Protein AF-A0A1F8QLN9-F1 (afdb_monomer_lite)

Structure (mmCIF, N/CA/C/O backbone):
data_AF-A0A1F8QLN9-F1
#
_entry.id   AF-A0A1F8QLN9-F1
#
loop_
_atom_site.group_PDB
_atom_site.id
_atom_site.type_symbol
_atom_site.label_atom_id
_atom_site.label_alt_id
_atom_site.label_comp_id
_atom_site.label_asym_id
_atom_site.label_entity_id
_atom_site.label_seq_id
_atom_site.pdbx_PDB_ins_code
_atom_site.Cartn_x
_atom_site.Cartn_y
_atom_site.Cartn_z
_atom_site.occupancy
_atom_site.B_iso_or_equiv
_atom_site.auth_seq_id
_atom_site.auth_comp_id
_atom_site.auth_asym_id
_atom_site.auth_atom_id
_atom_site.pdbx_PDB_model_num
ATOM 1 N N . MET A 1 1 ? 9.911 -18.958 4.312 1.00 48.84 1 MET A N 1
ATOM 2 C CA . MET A 1 1 ? 8.733 -18.296 4.912 1.00 48.84 1 MET A CA 1
ATOM 3 C C . MET A 1 1 ? 8.188 -17.314 3.886 1.00 48.84 1 MET A C 1
ATOM 5 O O . MET A 1 1 ? 8.999 -16.658 3.241 1.00 48.84 1 MET A O 1
ATOM 9 N N . GLY A 1 2 ? 6.878 -17.322 3.631 1.00 62.25 2 GLY A N 1
ATOM 10 C CA . GLY A 1 2 ? 6.217 -16.385 2.709 1.00 62.25 2 GLY A CA 1
ATOM 11 C C . GLY A 1 2 ? 5.575 -15.242 3.494 1.00 62.25 2 GLY A C 1
ATOM 12 O O . GLY A 1 2 ? 5.153 -15.487 4.617 1.00 62.25 2 GLY A O 1
ATOM 13 N N . PHE A 1 3 ? 5.521 -14.042 2.909 1.00 72.25 3 PHE A N 1
ATOM 14 C CA . PHE A 1 3 ? 4.928 -12.848 3.523 1.00 72.25 3 PHE A CA 1
ATOM 15 C C . PHE A 1 3 ? 3.492 -12.657 3.019 1.00 72.25 3 PHE A C 1
ATOM 17 O O . PHE A 1 3 ? 3.276 -12.392 1.842 1.00 72.25 3 PHE A O 1
ATOM 24 N N . PHE A 1 4 ? 2.487 -12.826 3.854 1.00 81.38 4 PHE A N 1
ATOM 25 C CA . PHE A 1 4 ? 1.082 -12.609 3.521 1.00 81.38 4 PHE A CA 1
ATOM 26 C C . PHE A 1 4 ? 0.719 -11.141 3.712 1.00 81.38 4 PHE A C 1
ATOM 28 O O . PHE A 1 4 ? 1.216 -10.504 4.637 1.00 81.38 4 PHE A O 1
ATOM 35 N N . ALA A 1 5 ? -0.144 -10.606 2.849 1.00 87.00 5 ALA A N 1
ATOM 36 C CA . ALA A 1 5 ? -0.600 -9.225 2.950 1.00 87.00 5 ALA A CA 1
ATOM 37 C C . ALA A 1 5 ? -2.114 -9.166 3.148 1.00 87.00 5 ALA A C 1
ATOM 39 O O . ALA A 1 5 ? -2.869 -9.821 2.431 1.00 87.00 5 ALA A O 1
ATOM 40 N N . PHE A 1 6 ? -2.539 -8.344 4.098 1.00 88.62 6 PHE A N 1
ATOM 41 C CA . PHE A 1 6 ? -3.935 -8.104 4.432 1.00 88.62 6 PHE A CA 1
ATOM 42 C C . PHE A 1 6 ? -4.224 -6.609 4.356 1.00 88.62 6 PHE A C 1
ATOM 44 O O . PHE A 1 6 ? -3.389 -5.785 4.728 1.00 88.62 6 PHE A O 1
ATOM 51 N N . LEU A 1 7 ? -5.418 -6.262 3.891 1.00 89.75 7 LEU A N 1
ATOM 52 C CA . LEU A 1 7 ? -5.962 -4.916 3.943 1.00 89.75 7 LEU A CA 1
ATOM 53 C C . LEU A 1 7 ? -6.885 -4.826 5.157 1.00 89.75 7 LEU A C 1
ATOM 55 O O . LEU A 1 7 ? -7.961 -5.425 5.168 1.00 89.75 7 LEU A O 1
ATOM 59 N N . GLU A 1 8 ? -6.460 -4.096 6.180 1.00 90.56 8 GLU A N 1
ATOM 60 C CA . GLU A 1 8 ? -7.308 -3.773 7.324 1.00 90.56 8 GLU A CA 1
ATOM 61 C C . GLU A 1 8 ? -8.113 -2.514 7.016 1.00 90.56 8 GLU A C 1
ATOM 63 O O . GLU A 1 8 ? -7.584 -1.549 6.461 1.00 90.56 8 GLU A O 1
ATOM 68 N N . VAL A 1 9 ? -9.395 -2.536 7.370 1.00 90.31 9 VAL A N 1
ATOM 69 C CA . VAL A 1 9 ? -10.374 -1.498 7.040 1.00 90.31 9 VAL A CA 1
ATOM 70 C C . VAL A 1 9 ? -10.944 -0.912 8.332 1.00 90.31 9 VAL A C 1
ATOM 72 O O . VAL A 1 9 ? -11.124 -1.618 9.324 1.00 90.31 9 VAL A O 1
ATOM 75 N N . ASP A 1 10 ? -11.245 0.385 8.340 1.00 88.94 10 ASP A N 1
ATOM 76 C CA . ASP A 1 10 ? -11.741 1.108 9.522 1.00 88.94 10 ASP A CA 1
ATOM 77 C C . ASP A 1 10 ? -13.110 0.633 10.036 1.00 88.94 10 ASP A C 1
ATOM 79 O O . ASP A 1 10 ? -13.503 0.953 11.156 1.00 88.94 10 ASP A O 1
ATOM 83 N N . ASN A 1 11 ? -13.825 -0.165 9.244 1.00 85.31 11 ASN A N 1
ATOM 84 C CA . ASN A 1 11 ? -15.054 -0.846 9.645 1.00 85.31 11 ASN A CA 1
ATOM 85 C C . ASN A 1 11 ? -14.806 -2.165 10.418 1.00 85.31 11 ASN A C 1
ATOM 87 O O . ASN A 1 11 ? -15.770 -2.839 10.781 1.00 85.31 11 ASN A O 1
ATOM 91 N N . GLY A 1 12 ? -13.545 -2.536 10.666 1.00 83.00 12 GLY A N 1
ATOM 92 C CA . GLY A 1 12 ? -13.145 -3.752 11.381 1.00 83.00 12 GLY A CA 1
ATOM 93 C C . GLY A 1 12 ? -12.917 -4.980 10.492 1.00 83.00 12 GLY A C 1
ATOM 94 O O . GLY A 1 12 ? -12.573 -6.041 11.012 1.00 83.00 12 GLY A O 1
ATOM 95 N N . GLU A 1 13 ? -13.092 -4.872 9.172 1.00 86.81 13 GLU A N 1
ATOM 96 C CA . GLU A 1 13 ? -12.775 -5.960 8.244 1.00 86.81 13 GLU A CA 1
ATOM 97 C C . GLU A 1 13 ? -11.261 -6.107 8.020 1.00 86.81 13 GLU A C 1
ATOM 99 O O . GLU A 1 13 ? -10.502 -5.137 8.014 1.00 86.81 13 GLU A O 1
ATOM 104 N N . SER A 1 14 ? -10.832 -7.345 7.768 1.00 88.50 14 SER A N 1
ATOM 105 C CA . SER A 1 14 ? -9.489 -7.671 7.288 1.00 88.50 14 SER A CA 1
ATOM 106 C C . SER A 1 14 ? -9.620 -8.546 6.046 1.00 88.50 14 SER A C 1
ATOM 108 O O . SER A 1 14 ? -10.165 -9.652 6.106 1.00 88.50 14 SER A O 1
ATOM 110 N N . LEU A 1 15 ? -9.189 -8.024 4.900 1.00 89.56 15 LEU A N 1
ATOM 111 C CA . LEU A 1 15 ? -9.313 -8.680 3.600 1.00 89.56 15 LEU A CA 1
ATOM 112 C C 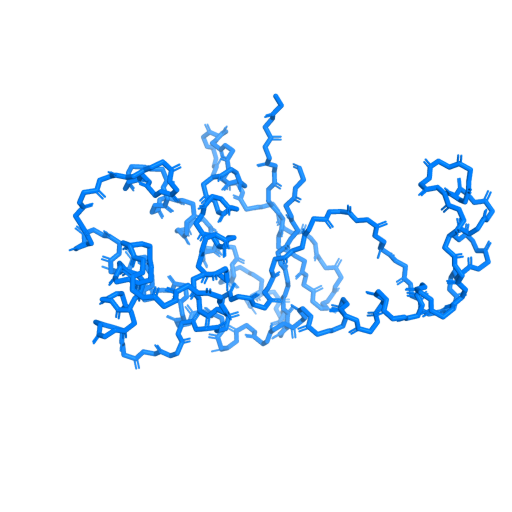. LEU A 1 15 ? -7.944 -9.201 3.165 1.00 89.56 15 LEU A C 1
ATOM 114 O O . LEU A 1 15 ? -6.981 -8.438 3.137 1.00 89.56 15 LEU A O 1
ATOM 118 N N . SER A 1 16 ? -7.841 -10.483 2.808 1.00 89.56 16 SER A N 1
ATOM 119 C CA . SER A 1 16 ? -6.591 -10.992 2.234 1.00 89.56 16 SER A CA 1
ATOM 120 C C . SER A 1 16 ? -6.356 -10.364 0.865 1.00 89.56 16 SER A C 1
ATOM 122 O O . SER A 1 16 ? -7.262 -10.360 0.031 1.00 89.56 16 SER A O 1
ATOM 124 N N . ILE A 1 17 ? -5.140 -9.884 0.614 1.00 87.81 17 ILE A N 1
ATOM 125 C CA . ILE A 1 17 ? -4.729 -9.341 -0.686 1.00 87.81 17 ILE A CA 1
ATOM 126 C C . ILE A 1 17 ? -4.227 -10.505 -1.564 1.00 87.81 17 ILE A C 1
ATOM 128 O O . ILE A 1 17 ? -3.208 -10.422 -2.232 1.00 87.81 17 ILE A O 1
ATOM 132 N N . ASP A 1 18 ? -4.901 -11.652 -1.549 1.00 76.00 18 ASP A N 1
ATOM 133 C CA . ASP A 1 18 ? -4.483 -12.812 -2.340 1.00 76.00 18 ASP A CA 1
ATOM 134 C C . ASP A 1 18 ? -5.184 -12.830 -3.702 1.00 76.00 18 ASP A C 1
ATOM 136 O O . ASP A 1 18 ? -6.351 -12.462 -3.838 1.00 76.00 18 ASP A O 1
ATOM 140 N N . ARG A 1 19 ? -4.490 -13.337 -4.726 1.00 64.94 19 ARG A N 1
ATOM 141 C CA . ARG A 1 19 ? -5.160 -13.831 -5.938 1.00 64.94 19 ARG A CA 1
ATOM 142 C C . ARG A 1 19 ? -5.570 -15.286 -5.741 1.00 64.94 19 ARG A C 1
ATOM 144 O O . ARG A 1 19 ? -4.828 -16.055 -5.134 1.00 64.94 19 ARG A O 1
ATOM 151 N N . GLU A 1 20 ? -6.668 -15.685 -6.386 1.00 54.88 20 GLU A N 1
ATOM 152 C CA . GLU A 1 20 ? -7.221 -17.057 -6.420 1.00 54.88 20 GLU A CA 1
ATOM 153 C C . GLU A 1 20 ? -6.203 -18.158 -6.810 1.00 54.88 20 GLU A C 1
ATOM 155 O O . GLU A 1 20 ? -6.458 -19.342 -6.613 1.00 54.88 20 GLU A O 1
ATOM 160 N N . ASN A 1 21 ? -5.014 -17.782 -7.295 1.00 52.59 21 ASN A N 1
ATOM 161 C CA . ASN A 1 21 ? -3.952 -18.685 -7.738 1.00 52.59 21 ASN A CA 1
ATOM 162 C C . ASN A 1 21 ? -2.881 -18.999 -6.667 1.00 52.59 21 ASN A C 1
ATOM 164 O O . ASN A 1 21 ? -1.856 -19.590 -7.003 1.00 52.59 21 ASN A O 1
ATOM 168 N N . GLY A 1 22 ? -3.053 -18.580 -5.406 1.00 52.91 22 GLY A N 1
ATOM 169 C CA . GLY A 1 22 ? -2.105 -18.886 -4.317 1.00 52.91 22 GLY A CA 1
ATOM 170 C C . GLY A 1 22 ? -0.775 -18.119 -4.381 1.00 52.91 22 GLY A C 1
ATOM 171 O O . GLY A 1 22 ? 0.220 -18.541 -3.790 1.00 52.91 22 GLY A O 1
ATOM 172 N N . ILE A 1 23 ? -0.736 -16.998 -5.110 1.00 60.62 23 ILE A N 1
ATOM 173 C CA . ILE A 1 23 ? 0.444 -16.129 -5.194 1.00 60.62 23 ILE A CA 1
ATOM 174 C C . ILE A 1 23 ? 0.524 -15.287 -3.921 1.00 60.62 23 ILE A C 1
ATOM 176 O O . ILE A 1 23 ? -0.329 -14.442 -3.674 1.00 60.62 23 ILE A O 1
ATOM 180 N N . ASN A 1 24 ? 1.590 -15.491 -3.153 1.00 71.00 24 ASN A N 1
ATOM 181 C CA . ASN A 1 24 ? 1.927 -14.694 -1.981 1.00 71.00 24 ASN A CA 1
ATOM 182 C C . ASN A 1 24 ? 2.344 -13.271 -2.414 1.00 71.00 24 ASN A C 1
ATOM 184 O O . ASN A 1 24 ? 3.454 -13.070 -2.915 1.00 71.00 24 ASN A O 1
ATOM 188 N N . VAL A 1 25 ? 1.447 -12.289 -2.267 1.00 82.81 25 VAL A N 1
ATOM 189 C CA . VAL A 1 25 ? 1.691 -10.909 -2.739 1.00 82.81 25 VAL A CA 1
ATOM 190 C C . VAL A 1 25 ? 2.465 -10.043 -1.747 1.00 82.81 25 VAL A C 1
ATOM 192 O O . VAL A 1 25 ? 2.983 -8.994 -2.132 1.00 82.81 25 VAL A O 1
ATOM 195 N N . GLY A 1 26 ? 2.564 -10.451 -0.478 1.00 82.81 26 GLY A N 1
ATOM 196 C CA . GLY A 1 26 ? 3.194 -9.620 0.543 1.00 82.81 26 GLY A CA 1
ATOM 197 C C . GLY A 1 26 ? 4.680 -9.430 0.290 1.00 82.81 26 GLY A C 1
ATOM 198 O O . GLY A 1 26 ? 5.174 -8.318 0.451 1.00 82.81 26 GLY A O 1
ATOM 199 N N . LYS A 1 27 ? 5.381 -10.450 -0.228 1.00 84.75 27 LYS A N 1
ATOM 200 C CA . LYS A 1 27 ? 6.797 -10.310 -0.595 1.00 84.75 27 LYS A CA 1
ATOM 201 C C . LYS A 1 27 ? 7.009 -9.269 -1.712 1.00 84.75 27 LYS A C 1
ATOM 203 O O . LYS A 1 27 ? 7.842 -8.385 -1.515 1.00 84.75 27 LYS A O 1
ATOM 208 N N . PRO A 1 28 ? 6.303 -9.317 -2.859 1.00 87.50 28 PRO A N 1
ATOM 209 C CA . PRO A 1 28 ? 6.394 -8.256 -3.863 1.00 87.50 28 PRO A CA 1
ATOM 210 C C . PRO A 1 28 ? 6.009 -6.860 -3.353 1.00 87.50 28 PRO A C 1
ATOM 212 O O . PRO A 1 28 ? 6.663 -5.894 -3.740 1.00 87.50 28 PRO A O 1
ATOM 215 N N . LEU A 1 29 ? 4.989 -6.745 -2.490 1.00 88.38 29 LEU A N 1
ATOM 216 C CA . LEU A 1 29 ? 4.567 -5.456 -1.927 1.00 88.38 29 LEU A CA 1
ATOM 217 C C . LEU A 1 29 ? 5.636 -4.870 -1.003 1.00 88.38 29 LEU A C 1
ATOM 219 O O . LEU A 1 29 ? 6.070 -3.744 -1.229 1.00 88.38 29 LEU A O 1
ATOM 223 N N . ILE A 1 30 ? 6.117 -5.629 -0.012 1.00 85.56 30 ILE A N 1
ATOM 224 C CA . ILE A 1 30 ? 7.132 -5.127 0.927 1.00 85.56 30 ILE A CA 1
ATOM 225 C C . ILE A 1 30 ? 8.453 -4.828 0.215 1.00 85.56 30 ILE A C 1
ATOM 227 O O . ILE A 1 30 ? 9.046 -3.779 0.449 1.00 85.56 30 ILE A O 1
ATOM 231 N N . SER A 1 31 ? 8.850 -5.677 -0.743 1.00 85.88 31 SER A N 1
ATOM 232 C CA . SER A 1 31 ? 10.072 -5.467 -1.531 1.00 85.88 31 SER A CA 1
ATOM 233 C C . SER A 1 31 ? 10.027 -4.173 -2.337 1.00 85.88 31 SER A C 1
ATOM 235 O O . SER A 1 31 ? 11.083 -3.627 -2.618 1.00 85.88 31 SER A O 1
ATOM 237 N N . PHE A 1 32 ? 8.843 -3.667 -2.688 1.00 89.00 32 PHE A N 1
ATOM 238 C CA . PHE A 1 32 ? 8.690 -2.388 -3.374 1.00 89.00 32 PHE A CA 1
ATOM 239 C C . PHE A 1 32 ? 8.547 -1.216 -2.392 1.00 89.00 32 PHE A C 1
ATOM 241 O O . PHE A 1 32 ? 9.260 -0.217 -2.508 1.00 89.00 32 PHE A O 1
ATOM 248 N N . LEU A 1 33 ? 7.626 -1.332 -1.430 1.00 88.38 33 LEU A N 1
ATOM 249 C CA . LEU A 1 33 ? 7.221 -0.236 -0.545 1.00 88.38 33 LEU A CA 1
ATOM 250 C C . LEU A 1 33 ? 8.331 0.173 0.433 1.00 88.38 33 LEU A C 1
ATOM 252 O O . LEU A 1 33 ? 8.522 1.366 0.669 1.00 88.38 33 LEU A O 1
ATOM 256 N N . GLU A 1 34 ? 9.109 -0.781 0.949 1.00 84.69 34 GLU A N 1
ATOM 257 C CA . GLU A 1 34 ? 10.209 -0.488 1.875 1.00 84.69 34 GLU A CA 1
ATOM 258 C C . GLU A 1 34 ? 11.355 0.273 1.192 1.00 84.69 34 GLU A C 1
ATOM 260 O O . GLU A 1 34 ? 11.755 1.340 1.673 1.00 84.69 34 GLU A O 1
ATOM 265 N N . PRO A 1 35 ? 11.840 -0.164 0.019 1.00 85.50 35 PRO A N 1
ATOM 266 C CA . PRO A 1 35 ? 12.737 0.636 -0.800 1.00 85.50 35 PRO A CA 1
ATOM 267 C C . PRO A 1 35 ? 12.167 1.999 -1.192 1.00 85.50 35 PRO A C 1
ATOM 269 O O . PRO A 1 35 ? 12.933 2.961 -1.182 1.00 85.50 35 PRO A O 1
ATOM 272 N N . TYR A 1 36 ? 10.872 2.116 -1.492 1.00 87.81 36 TYR A N 1
ATOM 273 C CA . TYR A 1 36 ? 10.271 3.406 -1.840 1.00 87.81 36 TYR A CA 1
ATOM 274 C C . TYR A 1 36 ? 10.318 4.393 -0.665 1.00 87.81 36 TYR A C 1
ATOM 276 O O . TYR A 1 36 ? 10.850 5.496 -0.801 1.00 87.81 36 TYR A O 1
ATOM 284 N N . SER A 1 37 ? 9.871 3.955 0.515 1.00 85.62 37 SER A N 1
ATOM 285 C CA . SER A 1 37 ? 9.917 4.744 1.752 1.00 85.62 37 SER A CA 1
ATOM 286 C C . SER A 1 37 ? 11.350 5.160 2.115 1.00 85.62 37 SER A C 1
ATOM 288 O O . SER A 1 37 ? 11.633 6.333 2.375 1.00 85.62 37 SER A O 1
ATOM 290 N N . SER A 1 38 ? 12.301 4.223 2.031 1.00 83.44 38 SER A N 1
ATOM 291 C CA . SER A 1 38 ? 13.728 4.478 2.278 1.00 83.44 38 SER A CA 1
ATOM 292 C C . SER A 1 38 ? 14.352 5.455 1.270 1.00 83.44 38 SER A C 1
ATOM 294 O O . SER A 1 38 ? 15.196 6.282 1.634 1.00 83.44 38 SER A O 1
ATOM 296 N N . ALA A 1 39 ? 13.947 5.384 -0.000 1.00 83.81 39 ALA A N 1
ATOM 297 C CA . ALA A 1 39 ? 14.481 6.243 -1.049 1.00 83.81 39 ALA A CA 1
ATOM 298 C C . ALA A 1 39 ? 14.127 7.715 -0.813 1.00 83.81 39 ALA A C 1
ATOM 300 O O . ALA A 1 39 ? 15.016 8.563 -0.877 1.00 83.81 39 ALA A O 1
ATOM 301 N N . ILE A 1 40 ? 12.861 7.996 -0.488 1.00 76.94 40 ILE A N 1
ATOM 302 C CA . ILE A 1 40 ? 12.347 9.360 -0.276 1.00 76.94 40 ILE A CA 1
ATOM 303 C C . ILE A 1 40 ? 12.969 10.022 0.961 1.00 76.94 40 ILE A C 1
ATOM 305 O O . I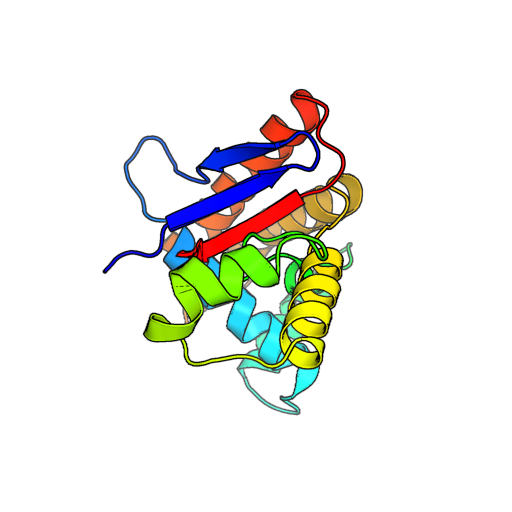LE A 1 40 ? 13.104 11.241 1.011 1.00 76.94 40 ILE A O 1
ATOM 309 N N . THR A 1 41 ? 13.352 9.230 1.961 1.00 73.19 41 THR A N 1
ATOM 310 C CA . THR A 1 41 ? 13.767 9.743 3.272 1.00 73.19 41 THR A CA 1
ATOM 311 C C . THR A 1 41 ? 15.280 9.895 3.440 1.00 73.19 41 THR A C 1
ATOM 313 O O . THR A 1 41 ? 15.707 10.783 4.172 1.00 73.19 41 THR A O 1
ATOM 316 N N . HIS A 1 42 ? 16.103 9.061 2.789 1.00 62.50 42 HIS A N 1
ATOM 317 C CA . HIS A 1 42 ? 17.526 8.945 3.158 1.00 62.50 42 HIS A CA 1
ATOM 318 C C . HIS A 1 42 ? 18.527 8.870 1.992 1.00 62.50 42 HIS A C 1
ATOM 320 O O . HIS A 1 42 ? 19.726 8.764 2.243 1.00 62.50 42 HIS A O 1
ATOM 326 N N . SER A 1 43 ? 18.091 8.870 0.727 1.00 62.75 43 SER A N 1
ATOM 327 C CA . SER A 1 43 ? 18.930 8.317 -0.352 1.00 62.75 43 SER A CA 1
ATOM 328 C C . SER A 1 43 ? 19.298 9.287 -1.481 1.00 62.75 43 SER A C 1
ATOM 330 O O . SER A 1 43 ? 19.057 8.966 -2.648 1.00 62.75 43 SER A O 1
ATOM 332 N N . GLU A 1 44 ? 19.933 10.427 -1.185 1.00 66.69 44 GLU A N 1
ATOM 333 C CA . GLU A 1 44 ? 20.455 11.329 -2.228 1.00 66.69 44 GLU A CA 1
ATOM 334 C C . GLU A 1 44 ? 21.389 10.591 -3.213 1.00 66.69 44 GLU A C 1
ATOM 336 O O . GLU A 1 44 ? 22.286 9.842 -2.829 1.00 66.69 44 GLU A O 1
ATOM 341 N N . GLY A 1 45 ? 21.154 10.761 -4.519 1.00 68.88 45 GLY A N 1
ATOM 342 C CA . GLY A 1 45 ? 22.019 10.235 -5.586 1.00 68.88 45 GLY A CA 1
ATOM 343 C C . GLY A 1 45 ? 21.984 8.716 -5.834 1.00 68.88 45 GLY A C 1
ATOM 344 O O . GLY A 1 45 ? 22.653 8.243 -6.760 1.00 68.88 45 GLY A O 1
ATOM 345 N N . SER A 1 46 ? 21.208 7.938 -5.071 1.00 81.44 46 SER A N 1
ATOM 346 C CA . SER A 1 46 ? 21.150 6.477 -5.237 1.00 81.44 46 SER A CA 1
ATOM 347 C C . SER A 1 46 ? 20.400 6.045 -6.518 1.00 81.44 46 SER A C 1
ATOM 349 O O . SER A 1 46 ? 19.455 6.717 -6.941 1.00 81.44 46 SER A O 1
ATOM 351 N N . PRO A 1 47 ? 20.748 4.894 -7.138 1.00 81.44 47 PRO A N 1
ATOM 352 C CA . PRO A 1 47 ? 19.968 4.323 -8.244 1.00 81.44 47 PRO A CA 1
ATOM 353 C C . PRO A 1 47 ? 18.497 4.087 -7.882 1.00 81.44 47 PRO A C 1
ATOM 355 O O . PRO A 1 47 ? 17.617 4.295 -8.712 1.00 81.44 47 PRO A O 1
ATOM 358 N N . LYS A 1 48 ? 18.243 3.710 -6.623 1.00 84.44 48 LYS A N 1
ATOM 359 C CA . LYS A 1 48 ? 16.908 3.502 -6.060 1.00 84.44 48 LYS A CA 1
ATOM 360 C C . LYS A 1 48 ? 16.095 4.800 -6.056 1.00 84.44 48 LYS A C 1
ATOM 362 O O . LYS A 1 48 ? 14.987 4.813 -6.580 1.00 84.44 48 LYS A O 1
ATOM 367 N N . LEU A 1 49 ? 16.667 5.895 -5.545 1.00 85.25 49 LEU A N 1
ATOM 368 C CA . LEU A 1 49 ? 16.026 7.212 -5.582 1.00 85.25 49 LEU A CA 1
ATOM 369 C C . LEU A 1 49 ? 15.734 7.631 -7.019 1.00 85.25 49 LEU A C 1
ATOM 371 O O . LEU A 1 49 ? 14.599 7.966 -7.313 1.00 85.25 49 LEU A O 1
ATOM 375 N N . ARG A 1 50 ? 16.705 7.528 -7.937 1.00 87.69 50 ARG A N 1
ATOM 376 C CA . ARG A 1 50 ? 16.479 7.884 -9.350 1.00 87.69 50 ARG A CA 1
ATOM 377 C C . ARG A 1 50 ? 15.337 7.094 -9.989 1.00 87.69 50 ARG A C 1
ATOM 379 O O . ARG A 1 50 ? 14.581 7.651 -10.779 1.00 87.69 50 ARG A O 1
ATOM 386 N N . TRP A 1 51 ? 15.214 5.809 -9.664 1.00 89.12 51 TRP A N 1
ATOM 387 C CA . TRP A 1 51 ? 14.132 4.969 -10.170 1.00 89.12 51 TRP A CA 1
ATOM 388 C C . TRP A 1 51 ? 12.767 5.430 -9.640 1.00 89.12 51 TRP A C 1
ATOM 390 O O . TRP A 1 51 ? 11.849 5.633 -10.429 1.00 89.12 51 TRP A O 1
ATOM 400 N N . PHE A 1 52 ? 12.639 5.674 -8.331 1.00 90.00 52 PHE A N 1
ATOM 401 C CA . PHE A 1 52 ? 11.383 6.156 -7.744 1.00 90.00 52 PHE A CA 1
ATOM 402 C C . PHE A 1 52 ? 11.059 7.607 -8.120 1.00 90.00 52 PHE A C 1
ATOM 404 O O . PHE A 1 52 ? 9.895 7.918 -8.337 1.00 90.00 52 PHE A O 1
ATOM 411 N N . SER A 1 53 ? 12.057 8.476 -8.297 1.00 89.50 53 SER A N 1
ATOM 412 C CA . SER A 1 53 ? 11.853 9.828 -8.830 1.00 89.50 53 SER A CA 1
ATOM 413 C C . SER A 1 53 ? 11.292 9.783 -10.247 1.00 89.50 53 SER A C 1
ATOM 415 O O . SER A 1 53 ? 10.327 10.477 -10.530 1.00 89.50 53 SER A O 1
ATOM 417 N N . ARG A 1 54 ? 11.805 8.899 -11.114 1.00 90.62 54 ARG A N 1
ATOM 418 C CA . ARG A 1 54 ? 11.224 8.685 -12.449 1.00 90.62 54 ARG A CA 1
ATOM 419 C C . ARG A 1 54 ? 9.775 8.199 -12.395 1.00 90.62 54 ARG A C 1
ATOM 421 O O . ARG A 1 54 ? 8.987 8.580 -13.255 1.00 90.62 54 ARG A O 1
ATOM 428 N N . LEU A 1 55 ? 9.437 7.338 -11.431 1.00 90.56 55 LEU A N 1
ATOM 429 C CA . LEU A 1 55 ? 8.060 6.885 -11.225 1.00 90.56 55 LEU A CA 1
ATOM 430 C C . LEU A 1 55 ? 7.161 8.063 -10.820 1.00 90.56 55 LEU A C 1
ATOM 432 O O . LEU A 1 55 ? 6.094 8.237 -11.401 1.00 90.56 55 LEU A O 1
ATOM 436 N N . GLU A 1 56 ? 7.606 8.885 -9.862 1.00 90.44 56 GLU A N 1
ATOM 437 C CA . GLU A 1 56 ? 6.883 10.086 -9.420 1.00 90.44 56 GLU A CA 1
ATOM 438 C C . GLU A 1 56 ? 6.733 11.120 -10.548 1.00 90.44 56 GLU A C 1
ATOM 440 O O . GLU A 1 56 ? 5.655 11.676 -10.714 1.00 90.44 56 GLU A O 1
ATOM 445 N N . GLU A 1 57 ? 7.762 11.339 -11.370 1.00 91.38 57 GLU A N 1
ATOM 446 C CA . GLU A 1 57 ? 7.728 12.267 -12.513 1.00 91.38 57 GLU A CA 1
ATOM 447 C C . GLU A 1 57 ? 6.719 11.857 -13.598 1.00 91.38 57 GLU A C 1
ATOM 449 O O . GLU A 1 57 ? 6.173 12.711 -14.295 1.00 91.38 57 GLU A O 1
ATOM 454 N N . GLN A 1 58 ? 6.471 10.554 -13.760 1.00 92.06 58 GLN A N 1
ATOM 455 C CA . GLN A 1 58 ? 5.486 10.021 -14.711 1.00 92.06 58 GLN A CA 1
ATOM 456 C C . GLN A 1 58 ? 4.077 9.900 -14.118 1.00 92.06 58 GLN A C 1
ATOM 458 O O . GLN A 1 58 ? 3.120 9.591 -14.841 1.00 92.06 58 GLN A O 1
ATOM 463 N N . SER A 1 59 ? 3.957 10.108 -12.809 1.00 91.88 59 SER A N 1
ATOM 464 C CA . SER A 1 59 ? 2.708 10.040 -12.072 1.00 91.88 59 SER A CA 1
ATOM 465 C C . SER A 1 59 ? 1.961 11.363 -12.151 1.00 91.88 59 SER A C 1
ATOM 467 O O . SER A 1 59 ? 2.514 12.440 -11.944 1.00 91.88 59 SER A O 1
ATOM 469 N N . SER A 1 60 ? 0.661 11.274 -12.401 1.00 90.69 60 SER A N 1
ATOM 470 C CA . SER A 1 60 ? -0.261 12.408 -12.303 1.00 90.69 60 SER A CA 1
ATOM 471 C C . SER A 1 60 ? -0.781 12.641 -10.879 1.00 90.69 60 SER A C 1
ATOM 473 O O . SER A 1 60 ? -1.430 13.654 -10.618 1.00 90.69 60 SER A O 1
ATOM 475 N N . VAL A 1 61 ? -0.493 11.720 -9.952 1.00 92.00 61 VAL A N 1
ATOM 476 C CA . VAL A 1 61 ? -0.959 11.748 -8.559 1.00 92.00 61 VAL A CA 1
ATOM 477 C C . VAL A 1 61 ? 0.201 11.634 -7.571 1.00 92.00 61 VAL A C 1
ATOM 479 O O . VAL A 1 61 ? 1.304 11.202 -7.907 1.00 92.00 61 VAL A O 1
ATOM 482 N N . ASN A 1 62 ? -0.048 12.006 -6.317 1.00 88.38 62 ASN A N 1
ATOM 483 C CA . ASN A 1 62 ? 0.943 11.856 -5.260 1.00 88.38 62 ASN A CA 1
ATOM 484 C C . ASN A 1 62 ? 1.067 10.382 -4.837 1.00 88.38 62 ASN A C 1
ATOM 486 O O . ASN A 1 62 ? 0.188 9.853 -4.162 1.00 88.38 62 ASN A O 1
ATOM 490 N N . LEU A 1 63 ? 2.177 9.734 -5.197 1.00 90.25 63 LEU A N 1
ATOM 491 C CA . LEU A 1 63 ? 2.449 8.342 -4.827 1.00 90.25 63 LEU A CA 1
ATOM 492 C C . LEU A 1 63 ? 2.957 8.182 -3.390 1.00 90.25 63 LEU A C 1
ATOM 494 O O . LEU A 1 63 ? 2.929 7.072 -2.860 1.00 90.25 63 LEU A O 1
ATOM 498 N N . ARG A 1 64 ? 3.368 9.268 -2.721 1.00 87.75 64 ARG A N 1
ATOM 499 C CA . ARG A 1 64 ? 3.961 9.208 -1.372 1.00 87.75 64 ARG A CA 1
ATOM 500 C C . ARG A 1 64 ? 3.003 8.681 -0.320 1.00 87.75 64 ARG A C 1
ATOM 502 O O . ARG A 1 64 ? 3.457 8.128 0.676 1.00 87.75 64 ARG A O 1
ATOM 509 N N . VAL A 1 65 ? 1.704 8.765 -0.586 1.00 87.44 65 VAL A N 1
ATOM 510 C CA . VAL A 1 65 ? 0.662 8.146 0.234 1.00 87.44 65 VAL A CA 1
ATOM 511 C C . VAL A 1 65 ? 0.908 6.639 0.441 1.00 87.44 65 VAL A C 1
ATOM 513 O O . VAL A 1 65 ? 0.593 6.097 1.491 1.00 87.44 65 VAL A O 1
ATOM 516 N N . LEU A 1 66 ? 1.568 5.956 -0.505 1.00 86.06 66 LEU A N 1
ATOM 517 C CA . LEU A 1 66 ? 1.930 4.536 -0.398 1.00 86.06 66 LEU A CA 1
ATOM 518 C C . LEU A 1 66 ? 2.999 4.250 0.665 1.00 86.06 66 LEU A C 1
ATOM 520 O O . LEU A 1 66 ? 3.176 3.101 1.063 1.00 86.06 66 LEU A O 1
ATOM 524 N N . THR A 1 67 ? 3.733 5.265 1.121 1.00 81.56 67 THR A N 1
ATOM 525 C CA . THR A 1 67 ? 4.760 5.096 2.160 1.00 81.56 67 THR A CA 1
ATOM 526 C C . THR A 1 67 ? 4.179 5.038 3.569 1.00 81.56 67 THR A C 1
ATOM 528 O O . THR A 1 67 ? 4.874 4.628 4.494 1.00 81.56 67 THR A O 1
ATOM 531 N N . GLU A 1 68 ? 2.908 5.403 3.730 1.00 75.69 68 GLU A N 1
ATOM 532 C CA . GLU A 1 68 ? 2.258 5.544 5.035 1.00 75.69 68 GLU A CA 1
ATOM 533 C C . GLU A 1 68 ? 1.507 4.275 5.456 1.00 75.69 68 GLU A C 1
ATOM 535 O O . GLU A 1 68 ? 1.130 4.127 6.612 1.00 75.69 68 GLU A O 1
ATOM 540 N N . ILE A 1 69 ? 1.299 3.336 4.531 1.00 69.19 69 ILE A N 1
ATOM 541 C CA . ILE A 1 69 ? 0.215 2.359 4.683 1.00 69.19 69 ILE A CA 1
ATOM 542 C C . ILE A 1 69 ? 0.625 1.011 5.222 1.00 69.19 69 ILE A C 1
ATOM 544 O O . ILE A 1 69 ? -0.250 0.280 5.669 1.00 69.19 69 ILE A O 1
ATOM 548 N N . TYR A 1 70 ? 1.897 0.632 5.130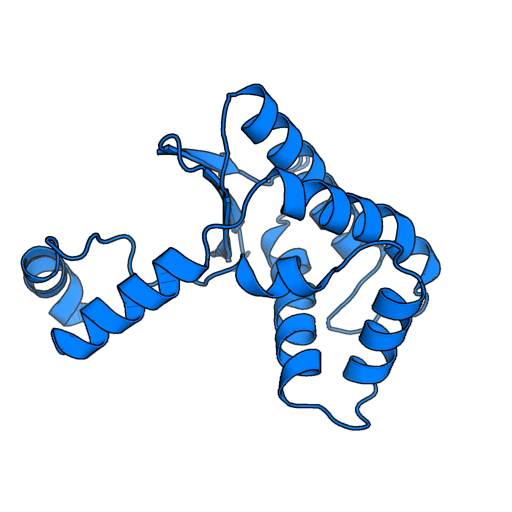 1.00 74.44 70 TYR A N 1
ATOM 549 C CA . TYR A 1 70 ? 2.303 -0.726 5.469 1.00 74.44 70 TYR A CA 1
ATOM 550 C C . TYR A 1 70 ? 3.036 -0.778 6.808 1.00 74.44 70 TYR A C 1
ATOM 552 O O . TYR A 1 70 ? 3.853 0.086 7.125 1.00 74.44 70 TYR A O 1
ATOM 560 N N . TYR A 1 71 ? 2.766 -1.824 7.586 1.00 70.06 71 TYR A N 1
ATOM 561 C CA . TYR A 1 71 ? 3.477 -2.102 8.829 1.00 70.06 71 TYR A CA 1
ATOM 562 C C . TYR A 1 71 ? 3.750 -3.606 8.987 1.00 70.06 71 TYR A C 1
ATOM 564 O O . TYR A 1 71 ? 2.963 -4.447 8.546 1.00 70.06 71 TYR A O 1
ATOM 572 N N . GLY A 1 72 ? 4.883 -3.933 9.616 1.00 58.75 72 GLY A N 1
ATOM 573 C CA . GLY A 1 72 ? 5.194 -5.286 10.087 1.00 58.75 72 GLY A CA 1
ATOM 574 C C . GLY A 1 72 ? 4.551 -5.530 11.452 1.00 58.75 72 GLY A C 1
ATOM 575 O O . GLY A 1 72 ? 4.490 -4.609 12.274 1.00 58.75 72 GLY A O 1
ATOM 576 N N . GLU A 1 73 ? 4.007 -6.732 11.671 1.00 56.97 73 GLU A N 1
ATOM 577 C CA . GLU A 1 73 ? 3.351 -7.117 12.929 1.00 56.97 73 GLU A CA 1
ATOM 578 C C . GLU A 1 73 ? 4.216 -6.742 14.130 1.00 56.97 73 GLU A C 1
ATOM 580 O O . GLU A 1 73 ? 5.370 -7.141 14.201 1.00 56.97 73 GLU A O 1
ATOM 585 N N . ASP A 1 74 ? 3.635 -5.990 15.070 1.00 50.84 74 ASP A N 1
ATOM 586 C CA . ASP A 1 74 ? 4.163 -6.016 16.430 1.00 50.84 74 ASP A CA 1
ATOM 587 C C . ASP A 1 74 ? 3.152 -5.601 17.507 1.00 50.84 74 ASP A C 1
ATOM 589 O O . ASP A 1 74 ? 3.270 -6.111 18.609 1.00 50.84 74 ASP A O 1
ATOM 593 N N . MET A 1 75 ? 2.130 -4.754 17.269 1.00 49.19 75 MET A N 1
ATOM 594 C CA . MET A 1 75 ? 1.172 -4.375 18.339 1.00 49.19 75 MET A CA 1
ATOM 595 C C . MET A 1 75 ? -0.244 -3.989 17.866 1.00 49.19 75 MET A C 1
ATOM 597 O O . MET A 1 75 ? -0.526 -2.821 17.613 1.00 49.19 75 MET A O 1
ATOM 601 N N . LEU A 1 76 ? -1.166 -4.955 17.786 1.00 51.19 76 LEU A N 1
ATOM 602 C CA . LEU A 1 76 ? -2.596 -4.750 17.465 1.00 51.19 76 LEU A CA 1
ATOM 603 C C . LEU A 1 76 ? -3.434 -4.262 18.666 1.00 51.19 76 LEU A C 1
ATOM 605 O O . LEU A 1 76 ? -4.561 -4.707 18.850 1.00 51.19 76 LEU A O 1
ATOM 609 N N . TYR A 1 77 ? -2.897 -3.372 19.496 1.00 52.88 77 TYR A N 1
ATOM 610 C CA . TYR A 1 77 ? -3.556 -2.972 20.741 1.00 52.88 77 TYR A CA 1
ATOM 611 C C . TYR A 1 77 ? -4.039 -1.520 20.692 1.00 52.88 77 TYR A C 1
ATOM 613 O O . TYR A 1 77 ? -3.478 -0.699 19.978 1.00 52.88 77 TYR A O 1
ATOM 621 N N . SER A 1 78 ? -5.089 -1.188 21.436 1.00 53.00 78 SER A N 1
ATOM 622 C CA . SER A 1 78 ? -5.499 0.202 21.691 1.00 53.00 78 SER A CA 1
ATOM 623 C C . SER A 1 78 ? -4.730 0.803 22.888 1.00 53.00 78 SER A C 1
ATOM 625 O O . SER A 1 78 ? -4.136 0.048 23.665 1.00 53.00 78 SER A O 1
ATOM 627 N N . PRO A 1 79 ? -4.712 2.141 23.085 1.00 51.53 79 PRO A N 1
ATOM 628 C CA . PRO A 1 79 ? -3.997 2.783 24.200 1.00 51.53 79 PRO A CA 1
ATOM 629 C C . PRO A 1 79 ? -4.368 2.253 25.589 1.00 51.53 79 PRO A C 1
ATOM 631 O O . PRO A 1 79 ? -3.522 2.241 26.483 1.00 51.53 79 PRO A O 1
ATOM 634 N N . ASP A 1 80 ? -5.591 1.746 25.740 1.00 58.53 80 ASP A N 1
ATOM 635 C CA . ASP A 1 80 ? -6.128 1.214 26.995 1.00 58.53 80 ASP A CA 1
ATOM 636 C C . ASP A 1 80 ? -5.743 -0.261 27.244 1.00 58.53 80 ASP A C 1
ATOM 638 O O . ASP A 1 80 ? -6.113 -0.856 28.255 1.00 58.53 80 ASP A O 1
ATOM 642 N N . GLU A 1 81 ? -5.003 -0.891 26.327 1.00 62.88 81 GLU A N 1
ATOM 643 C CA . GLU A 1 81 ? -4.659 -2.322 26.372 1.00 62.88 81 GLU A CA 1
ATOM 644 C C . GLU A 1 81 ? -3.222 -2.603 26.815 1.00 62.88 81 GLU A C 1
ATOM 646 O O . GLU A 1 81 ? -2.781 -3.754 26.797 1.00 62.88 81 GLU A O 1
ATOM 651 N N . TYR A 1 82 ? -2.501 -1.577 27.270 1.00 63.47 82 TYR A N 1
ATOM 652 C CA . TYR A 1 82 ? -1.116 -1.700 27.723 1.00 63.47 82 TYR A CA 1
ATOM 653 C C . TYR A 1 82 ? -0.930 -2.753 28.830 1.00 63.47 82 TYR A C 1
ATOM 655 O O . TYR A 1 82 ? -0.010 -3.571 28.760 1.00 63.47 82 TYR A O 1
ATOM 663 N N . ASP A 1 83 ? -1.835 -2.809 29.811 1.00 66.75 83 ASP A N 1
ATOM 664 C CA . ASP A 1 83 ? -1.758 -3.792 30.900 1.00 66.75 83 ASP A CA 1
ATOM 665 C C . ASP A 1 83 ? -1.916 -5.234 30.391 1.00 66.75 83 ASP A C 1
ATOM 667 O O . ASP A 1 83 ? -1.242 -6.149 30.874 1.00 66.75 83 ASP A O 1
ATOM 671 N N . ARG A 1 84 ? -2.753 -5.438 29.363 1.00 63.34 84 ARG A N 1
ATOM 672 C CA . ARG A 1 84 ? -2.914 -6.736 28.690 1.00 63.34 84 ARG A CA 1
ATOM 673 C C . ARG A 1 84 ? -1.672 -7.094 27.874 1.00 63.34 84 ARG A C 1
ATOM 675 O O . ARG A 1 84 ? -1.185 -8.218 27.980 1.00 63.34 84 ARG A O 1
ATOM 682 N N . PHE A 1 85 ? -1.096 -6.131 27.153 1.00 63.78 85 PHE A N 1
ATOM 683 C CA . PHE A 1 85 ? 0.170 -6.306 26.435 1.00 63.78 85 PHE A CA 1
ATOM 684 C C . PHE A 1 85 ? 1.313 -6.745 27.369 1.00 63.78 85 PHE A C 1
ATOM 686 O O . PHE A 1 85 ? 2.024 -7.710 27.077 1.00 63.78 85 PHE A O 1
ATOM 693 N N . ILE A 1 86 ? 1.475 -6.097 28.528 1.00 65.25 86 ILE A N 1
ATOM 694 C CA . ILE A 1 86 ? 2.505 -6.468 29.511 1.00 65.25 86 ILE A CA 1
ATOM 695 C C . ILE A 1 86 ? 2.252 -7.863 30.099 1.00 65.25 86 ILE A C 1
ATOM 697 O O . ILE A 1 86 ? 3.211 -8.620 30.290 1.00 65.25 86 ILE A O 1
ATOM 701 N N . ALA A 1 87 ? 0.992 -8.211 30.372 1.00 65.75 87 ALA A N 1
ATOM 702 C CA . ALA A 1 87 ? 0.616 -9.504 30.939 1.00 65.75 87 ALA A CA 1
ATOM 703 C C . ALA A 1 87 ? 0.840 -10.680 29.969 1.00 65.75 87 ALA A C 1
ATOM 705 O O . ALA A 1 87 ? 1.299 -11.740 30.402 1.00 65.75 87 ALA A O 1
ATOM 706 N N . GLU A 1 88 ? 0.555 -10.496 28.677 1.00 60.56 88 GLU A N 1
ATOM 707 C CA . GLU A 1 88 ? 0.588 -11.569 27.672 1.00 60.56 88 GLU A CA 1
ATOM 708 C C . GLU A 1 88 ? 1.908 -11.633 26.887 1.00 60.56 88 GLU A C 1
ATOM 710 O O . GLU A 1 88 ? 2.450 -12.718 26.678 1.00 60.56 88 GLU A O 1
ATOM 715 N N . TRP A 1 89 ? 2.475 -10.486 26.500 1.00 55.19 89 TRP A N 1
ATOM 716 C CA . TRP A 1 89 ? 3.604 -10.402 25.558 1.00 55.19 89 TRP A CA 1
ATOM 717 C C . TRP A 1 89 ? 4.873 -9.771 26.131 1.00 55.19 89 TRP A C 1
ATOM 719 O O . TRP A 1 89 ? 5.954 -9.961 25.568 1.00 55.19 89 TRP A O 1
ATOM 729 N N . GLY A 1 90 ? 4.801 -9.113 27.295 1.00 54.31 90 GLY A N 1
ATOM 730 C CA . GLY A 1 90 ? 5.961 -8.501 27.962 1.00 54.31 90 GLY A CA 1
ATOM 731 C C . GLY A 1 90 ? 7.094 -9.481 28.315 1.00 54.31 90 GLY A C 1
ATOM 732 O O . GLY A 1 90 ? 8.195 -9.054 28.663 1.00 54.31 90 GLY A O 1
ATOM 733 N N . ARG A 1 91 ? 6.848 -10.796 28.220 1.00 54.25 91 ARG A N 1
ATOM 734 C CA . ARG A 1 91 ? 7.859 -11.861 28.350 1.00 54.25 91 ARG A CA 1
ATOM 735 C C . ARG A 1 91 ? 8.505 -12.292 27.025 1.00 54.25 91 ARG A C 1
ATOM 737 O O . ARG A 1 91 ? 9.571 -12.893 27.080 1.00 54.25 91 ARG A O 1
ATOM 744 N N . ILE A 1 92 ? 7.883 -12.011 25.878 1.00 49.53 92 ILE A N 1
ATOM 745 C CA . ILE A 1 92 ? 8.281 -12.520 24.552 1.00 49.53 92 ILE A CA 1
ATOM 746 C C . ILE A 1 92 ? 9.033 -11.453 23.743 1.00 49.53 92 ILE A C 1
ATOM 748 O O . ILE A 1 92 ? 10.072 -11.758 23.169 1.00 49.53 92 ILE A O 1
ATOM 752 N N . ILE A 1 93 ? 8.556 -10.201 23.736 1.00 52.59 93 ILE A N 1
ATOM 753 C CA . ILE A 1 93 ? 9.113 -9.112 22.895 1.00 52.59 93 ILE A CA 1
ATOM 754 C C . ILE A 1 93 ? 10.069 -8.190 23.684 1.00 52.59 93 ILE A C 1
ATOM 756 O O . ILE A 1 93 ? 10.649 -7.248 23.151 1.00 52.59 93 ILE A O 1
ATOM 760 N N . GLY A 1 94 ? 10.260 -8.464 24.978 1.00 56.84 94 GLY A N 1
ATOM 761 C CA . GLY A 1 94 ? 10.867 -7.523 25.917 1.00 56.84 94 GLY A CA 1
ATOM 762 C C . GLY A 1 94 ? 9.841 -6.505 26.425 1.00 56.84 94 GLY A C 1
ATOM 763 O O . GLY A 1 94 ? 8.872 -6.164 25.749 1.00 56.84 94 GLY A O 1
ATOM 764 N N . ARG A 1 95 ? 10.014 -6.046 27.669 1.00 60.28 95 ARG A N 1
ATOM 765 C CA . ARG A 1 95 ? 9.109 -5.061 28.273 1.00 60.28 95 ARG A CA 1
ATOM 766 C C . ARG A 1 95 ? 9.345 -3.696 27.628 1.00 60.28 95 ARG A C 1
ATOM 768 O O . ARG A 1 95 ? 10.342 -3.053 27.938 1.00 60.28 95 ARG A O 1
ATOM 775 N N . LEU A 1 96 ? 8.425 -3.269 26.767 1.00 65.94 96 LEU A N 1
ATOM 776 C CA . LEU A 1 96 ? 8.317 -1.867 26.367 1.00 65.94 96 LEU A CA 1
ATOM 777 C C . LEU A 1 96 ? 7.822 -1.047 27.559 1.00 65.94 96 LEU A C 1
ATOM 779 O O . LEU A 1 96 ? 6.987 -1.516 28.334 1.00 65.94 96 LEU A O 1
ATOM 783 N N . SER A 1 97 ? 8.324 0.173 27.704 1.00 76.06 97 SER A N 1
ATOM 784 C CA . SER A 1 97 ? 7.731 1.150 28.615 1.00 76.06 97 SER A CA 1
ATOM 785 C C . SER A 1 97 ? 6.362 1.614 28.105 1.00 76.06 97 SER A C 1
ATOM 787 O O . SER A 1 97 ? 6.076 1.563 26.909 1.00 76.06 97 SER A O 1
ATOM 789 N N . GLU A 1 98 ? 5.521 2.136 28.999 1.00 75.31 98 GLU A N 1
ATOM 790 C CA . GLU A 1 98 ? 4.197 2.663 28.638 1.00 75.31 98 GLU A CA 1
ATOM 791 C C . GLU A 1 98 ? 4.302 3.795 27.608 1.00 75.31 98 GLU A C 1
ATOM 793 O O . GLU A 1 98 ? 3.493 3.889 26.687 1.00 75.31 98 GLU A O 1
ATOM 798 N N . ALA A 1 99 ? 5.347 4.620 27.720 1.00 77.06 99 ALA A N 1
ATOM 799 C CA . ALA A 1 99 ? 5.637 5.682 26.767 1.00 77.06 99 ALA A CA 1
ATOM 800 C C . ALA A 1 99 ? 5.998 5.132 25.375 1.00 77.06 99 ALA A C 1
ATOM 802 O O . ALA A 1 99 ? 5.506 5.641 24.370 1.00 77.06 99 ALA A O 1
ATOM 803 N N . GLU A 1 100 ? 6.819 4.081 25.296 1.00 72.88 100 GLU A N 1
ATOM 804 C CA . GLU A 1 100 ? 7.149 3.422 24.023 1.00 72.88 100 GLU A CA 1
ATOM 805 C C . GLU A 1 100 ? 5.937 2.717 23.418 1.00 72.88 100 GLU A C 1
ATOM 807 O O . GLU A 1 100 ? 5.752 2.752 22.201 1.00 72.88 100 GLU A O 1
ATOM 812 N N . PHE A 1 101 ? 5.092 2.115 24.256 1.00 71.88 101 PHE A N 1
ATOM 813 C CA . PHE A 1 101 ? 3.851 1.497 23.818 1.00 71.88 101 PHE A CA 1
ATOM 814 C C . PHE A 1 101 ? 2.899 2.531 23.214 1.00 71.88 101 PHE A C 1
ATOM 816 O O . PHE A 1 101 ? 2.508 2.394 22.056 1.00 71.88 101 PHE A O 1
ATOM 823 N N . LYS A 1 102 ? 2.604 3.610 23.950 1.00 72.94 102 LYS A N 1
ATOM 824 C CA . LYS A 1 102 ? 1.764 4.720 23.474 1.00 72.94 102 LYS A CA 1
ATOM 825 C C . LYS A 1 102 ? 2.302 5.323 22.181 1.00 72.94 102 LYS A C 1
ATOM 827 O O . LYS A 1 102 ? 1.542 5.482 21.234 1.00 72.94 102 LYS A O 1
ATOM 832 N N . LYS A 1 103 ? 3.615 5.548 22.089 1.00 74.81 103 LYS A N 1
ATOM 833 C CA . LYS A 1 103 ? 4.253 6.048 20.865 1.00 74.81 103 LYS A CA 1
ATOM 834 C C . LYS A 1 103 ? 4.048 5.110 19.671 1.00 74.81 103 LYS A C 1
ATOM 836 O O . LYS A 1 103 ? 3.671 5.566 18.600 1.00 74.81 103 LYS A O 1
ATOM 841 N N . ARG A 1 104 ? 4.251 3.798 19.843 1.00 70.00 104 ARG A N 1
ATOM 842 C CA . ARG A 1 104 ? 4.007 2.817 18.768 1.00 70.00 104 ARG A CA 1
ATOM 843 C C . ARG A 1 104 ? 2.536 2.779 18.340 1.00 70.00 104 ARG A C 1
ATOM 845 O O . ARG A 1 104 ? 2.259 2.526 17.172 1.00 70.00 104 ARG A O 1
ATOM 852 N N . LEU A 1 105 ? 1.601 3.022 19.258 1.00 70.69 105 LEU A N 1
ATOM 853 C CA . LEU A 1 105 ? 0.179 3.123 18.928 1.00 70.69 105 LEU A CA 1
ATOM 854 C C . LEU A 1 105 ? -0.163 4.402 18.172 1.00 70.69 105 LEU A C 1
ATOM 856 O O . LEU A 1 105 ? -0.864 4.339 17.167 1.00 70.69 105 LEU A O 1
ATOM 860 N N . GLU A 1 106 ? 0.378 5.540 18.597 1.00 72.62 106 GLU A N 1
ATOM 861 C CA . GLU A 1 106 ? 0.257 6.801 17.860 1.00 72.62 106 GLU A CA 1
ATOM 862 C C . GLU A 1 106 ? 0.843 6.681 16.449 1.00 72.62 106 GLU A C 1
ATO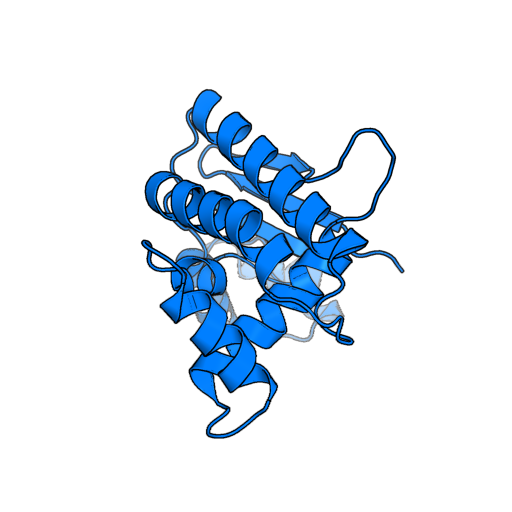M 864 O O . GLU A 1 106 ? 0.255 7.168 15.486 1.00 72.62 106 GLU A O 1
ATOM 869 N N . ASP A 1 107 ? 1.976 5.994 16.303 1.00 71.00 107 ASP A N 1
ATOM 870 C CA . ASP A 1 107 ? 2.577 5.728 14.998 1.00 71.00 107 ASP A CA 1
ATOM 871 C C . ASP A 1 107 ? 1.712 4.777 14.150 1.00 71.00 107 ASP A C 1
ATOM 873 O O . ASP A 1 107 ? 1.631 4.955 12.938 1.00 71.00 107 ASP A O 1
ATOM 877 N N . ARG A 1 108 ? 0.987 3.829 14.764 1.00 70.50 108 ARG A N 1
ATOM 878 C CA . ARG A 1 108 ? -0.002 2.990 14.062 1.00 70.50 108 ARG A CA 1
ATOM 879 C C . ARG A 1 108 ? -1.240 3.759 13.626 1.00 70.50 108 ARG A C 1
ATOM 881 O O . ARG A 1 108 ? -1.745 3.487 12.541 1.00 70.50 108 ARG A O 1
ATOM 888 N N . GLU A 1 109 ? -1.727 4.710 14.413 1.00 72.75 109 GLU A N 1
ATOM 889 C CA . GLU A 1 109 ? -2.852 5.559 13.998 1.00 72.75 109 GLU A CA 1
ATOM 890 C C . GLU A 1 109 ? -2.519 6.368 12.738 1.00 72.75 109 GLU A C 1
ATOM 892 O O . GLU A 1 109 ? -3.375 6.548 11.873 1.00 72.75 109 GLU A O 1
ATOM 897 N N . LYS A 1 110 ? -1.251 6.765 12.564 1.00 73.12 110 LYS A N 1
ATOM 898 C CA . LYS A 1 110 ? -0.777 7.446 11.346 1.00 73.12 110 LYS A CA 1
ATOM 899 C C . LYS A 1 110 ? -0.811 6.565 10.094 1.00 73.12 110 LYS A C 1
ATOM 901 O O . LYS A 1 110 ? -0.763 7.110 9.001 1.00 73.12 110 LYS A O 1
ATOM 906 N N . THR A 1 111 ? -0.908 5.239 10.234 1.00 77.12 111 THR A N 1
ATOM 907 C CA . THR A 1 111 ? -0.965 4.320 9.080 1.00 77.12 111 THR A CA 1
ATOM 908 C C . THR A 1 111 ? -2.350 4.208 8.448 1.00 77.12 111 THR A C 1
ATOM 910 O O . THR A 1 111 ? -2.491 3.635 7.369 1.00 77.12 111 THR A O 1
ATOM 913 N N . TRP A 1 112 ? -3.388 4.741 9.104 1.00 87.12 112 TRP A N 1
ATOM 914 C CA . TRP A 1 112 ? -4.733 4.777 8.543 1.00 87.12 112 TRP A CA 1
ATOM 915 C C . TRP A 1 112 ? -4.843 5.836 7.457 1.00 87.12 112 TRP A C 1
ATOM 917 O O . TRP A 1 112 ? -4.983 7.030 7.731 1.00 87.12 112 TRP A O 1
ATOM 927 N N . THR A 1 113 ? -4.909 5.378 6.218 1.00 90.44 113 THR A N 1
ATOM 928 C CA . THR A 1 113 ? -4.956 6.256 5.055 1.00 90.44 113 THR A CA 1
ATOM 929 C C . THR A 1 113 ? -6.335 6.231 4.402 1.00 90.44 113 THR A C 1
ATOM 931 O O . THR A 1 113 ? -6.919 5.153 4.243 1.00 90.44 113 THR A O 1
ATOM 934 N N . PRO A 1 114 ? -6.895 7.385 3.996 1.00 92.38 114 PRO A N 1
ATOM 935 C CA . PRO A 1 114 ? -8.158 7.425 3.269 1.00 92.38 114 PRO A CA 1
ATOM 936 C C . PRO A 1 114 ? -8.108 6.602 1.975 1.00 92.38 114 PRO A C 1
ATOM 938 O O . PRO A 1 114 ? -7.235 6.794 1.128 1.00 92.38 114 PRO A O 1
ATOM 941 N N . ILE A 1 115 ? -9.099 5.730 1.765 1.00 93.12 115 ILE A N 1
ATOM 942 C CA . ILE A 1 115 ? -9.205 4.911 0.543 1.00 93.12 115 ILE A CA 1
ATOM 943 C C . ILE A 1 115 ? -9.245 5.796 -0.711 1.00 93.12 115 ILE A C 1
ATOM 945 O O . ILE A 1 115 ? -8.685 5.440 -1.744 1.00 93.12 115 ILE A O 1
ATOM 949 N N . VAL A 1 116 ? -9.882 6.966 -0.610 1.00 93.06 116 VAL A N 1
ATOM 950 C CA . VAL A 1 116 ? -10.008 7.939 -1.707 1.00 93.06 116 VAL A CA 1
ATOM 951 C C . VAL A 1 116 ? -8.669 8.523 -2.164 1.00 93.06 116 VAL A C 1
ATOM 953 O O . VAL A 1 116 ? -8.557 8.926 -3.316 1.00 93.06 116 VAL A O 1
ATOM 956 N N . GLU A 1 117 ? -7.659 8.541 -1.294 1.00 92.19 117 GLU A N 1
ATOM 957 C CA . GLU A 1 117 ? -6.291 8.961 -1.627 1.00 92.19 117 GLU A CA 1
ATOM 958 C C . GLU A 1 117 ? -5.451 7.769 -2.101 1.00 92.19 117 GLU A C 1
ATOM 960 O O . GLU A 1 117 ? -4.622 7.895 -3.001 1.00 92.19 117 GLU A O 1
ATOM 965 N N . MET A 1 118 ? -5.717 6.588 -1.537 1.00 91.62 118 MET A N 1
ATOM 966 C CA . MET A 1 118 ? -5.004 5.353 -1.841 1.00 91.62 118 MET A CA 1
ATOM 967 C C . MET A 1 118 ? -5.305 4.794 -3.231 1.00 91.62 118 MET A C 1
ATOM 969 O O . MET A 1 118 ? -4.394 4.390 -3.951 1.00 91.62 118 MET A O 1
ATOM 973 N N . LEU A 1 119 ? -6.583 4.765 -3.614 1.00 94.44 119 LEU A N 1
ATOM 974 C CA . LEU A 1 119 ? -7.024 4.169 -4.874 1.00 94.44 119 LEU A CA 1
ATOM 975 C C . LEU A 1 119 ? -6.314 4.779 -6.092 1.00 94.44 119 LEU A C 1
ATOM 977 O O . LEU A 1 119 ? -5.700 4.008 -6.831 1.00 94.44 119 LEU A O 1
ATOM 981 N N . PRO A 1 120 ? -6.300 6.114 -6.288 1.00 95.31 120 PRO A N 1
ATOM 982 C CA . PRO A 1 120 ? -5.611 6.714 -7.428 1.00 95.31 120 PRO A CA 1
ATOM 983 C C . PRO A 1 120 ? -4.111 6.405 -7.450 1.00 95.31 120 PRO A C 1
ATOM 985 O O . PRO A 1 120 ? -3.558 6.148 -8.514 1.00 95.31 120 PRO A O 1
ATOM 988 N N . ALA A 1 121 ? -3.447 6.389 -6.288 1.00 94.31 121 ALA A N 1
ATOM 989 C CA . ALA A 1 121 ? -2.017 6.098 -6.208 1.00 94.31 121 ALA A CA 1
ATOM 990 C C . ALA A 1 121 ? -1.699 4.651 -6.611 1.00 94.31 121 ALA A C 1
ATOM 992 O O . ALA A 1 121 ? -0.777 4.412 -7.390 1.00 94.31 121 ALA A O 1
ATOM 993 N N . VAL A 1 122 ? -2.482 3.681 -6.131 1.00 94.75 122 VAL A N 1
ATOM 994 C CA . VAL A 1 122 ? -2.317 2.269 -6.507 1.00 94.75 122 VAL A CA 1
ATOM 995 C C . VAL A 1 122 ? -2.658 2.049 -7.985 1.00 94.75 122 VAL A C 1
ATOM 997 O O . VAL A 1 122 ? -1.921 1.339 -8.670 1.00 94.75 122 VAL A O 1
ATOM 1000 N N . GLU A 1 123 ? -3.721 2.674 -8.504 1.00 95.75 123 GLU A N 1
ATOM 1001 C CA . GLU A 1 123 ? -4.062 2.634 -9.937 1.00 95.75 123 GLU A CA 1
ATOM 1002 C C . GLU A 1 123 ? -2.921 3.158 -10.806 1.00 95.75 123 GLU A C 1
ATOM 1004 O O . GLU A 1 123 ? -2.552 2.532 -11.805 1.00 95.75 123 GLU A O 1
ATOM 1009 N N . GLU A 1 124 ? -2.323 4.272 -10.396 1.00 94.88 124 GLU A N 1
ATOM 1010 C CA . GLU A 1 124 ? -1.235 4.895 -11.129 1.00 94.88 124 GLU A CA 1
ATOM 1011 C C . GLU A 1 124 ? 0.031 4.034 -11.110 1.00 94.88 124 GLU A C 1
ATOM 1013 O O . GLU A 1 124 ? 0.659 3.846 -12.153 1.00 94.88 124 GLU A O 1
ATOM 1018 N N . VAL A 1 125 ? 0.363 3.406 -9.975 1.00 92.69 125 VAL A N 1
ATOM 1019 C CA . VAL A 1 125 ? 1.449 2.416 -9.920 1.00 92.69 125 VAL A CA 1
ATOM 1020 C C . VAL A 1 125 ? 1.169 1.267 -10.886 1.00 92.69 125 VAL A C 1
ATOM 1022 O O . VAL A 1 125 ? 2.002 0.983 -11.743 1.00 92.69 125 VAL A O 1
ATOM 1025 N N . VAL A 1 126 ? -0.010 0.641 -10.837 1.00 93.62 126 VAL A N 1
ATOM 1026 C CA . VAL A 1 126 ? -0.369 -0.461 -11.754 1.00 93.62 126 VAL A CA 1
ATOM 1027 C C . VAL A 1 126 ? -0.217 -0.057 -13.228 1.00 93.62 126 VAL A C 1
ATOM 1029 O O . VAL A 1 126 ? 0.238 -0.870 -14.043 1.00 93.62 126 VAL A O 1
ATOM 1032 N N . ARG A 1 127 ? -0.572 1.189 -13.571 1.00 94.12 127 ARG A N 1
ATOM 1033 C CA . ARG A 1 127 ? -0.440 1.759 -14.921 1.00 94.12 127 ARG A CA 1
ATOM 1034 C C . ARG A 1 127 ? 1.018 2.001 -15.322 1.00 94.12 127 ARG A C 1
ATOM 1036 O O . ARG A 1 127 ? 1.373 1.775 -16.484 1.00 94.12 127 ARG A O 1
ATOM 1043 N N . LEU A 1 128 ? 1.848 2.478 -14.397 1.00 92.38 128 LEU A N 1
ATOM 1044 C CA . LEU A 1 128 ? 3.228 2.894 -14.658 1.00 92.38 128 LEU A CA 1
ATOM 1045 C C . LEU A 1 128 ? 4.238 1.750 -14.607 1.00 92.38 128 LEU A C 1
ATOM 1047 O O . LEU A 1 128 ? 5.176 1.769 -15.398 1.00 92.38 128 LEU A O 1
ATOM 1051 N N . LEU A 1 129 ? 4.056 0.735 -13.753 1.00 88.94 129 LEU A N 1
ATOM 1052 C CA . LEU A 1 129 ? 5.031 -0.360 -13.599 1.00 88.94 129 LEU A CA 1
ATOM 1053 C C . LEU A 1 129 ? 5.486 -0.986 -14.939 1.00 88.94 129 LEU A C 1
ATOM 1055 O O . LEU A 1 129 ? 6.694 -1.121 -15.129 1.00 88.94 129 LEU A O 1
ATOM 1059 N N . PRO A 1 130 ? 4.607 -1.279 -15.925 1.00 86.75 130 PRO A N 1
ATOM 1060 C CA . PRO A 1 130 ? 5.035 -1.795 -17.234 1.00 86.75 130 PRO A CA 1
ATOM 1061 C C . PRO A 1 130 ? 6.022 -0.903 -18.005 1.00 86.75 130 PRO A C 1
ATOM 1063 O O . PRO A 1 130 ? 6.710 -1.385 -18.899 1.00 86.75 130 PRO A O 1
ATOM 1066 N N . GLN A 1 131 ? 6.069 0.393 -17.695 1.00 88.00 131 GLN A N 1
ATOM 1067 C CA . GLN A 1 131 ? 6.880 1.408 -18.374 1.00 88.00 131 GLN A CA 1
ATOM 1068 C C . GLN A 1 131 ? 8.220 1.648 -17.662 1.00 88.00 131 GLN A C 1
ATOM 1070 O O . GLN A 1 131 ? 9.116 2.288 -18.213 1.00 88.00 131 GLN A O 1
ATOM 1075 N N . MET A 1 132 ? 8.379 1.130 -16.439 1.00 85.19 132 MET A N 1
ATOM 1076 C CA . MET A 1 132 ? 9.549 1.405 -15.606 1.00 85.19 132 MET A CA 1
ATOM 1077 C C . MET A 1 132 ? 10.800 0.601 -15.992 1.00 85.19 132 MET A C 1
ATOM 1079 O O . MET A 1 132 ? 11.900 0.972 -15.581 1.00 85.19 132 MET A O 1
ATOM 1083 N N . GLY A 1 133 ? 10.667 -0.417 -16.849 1.00 74.31 133 GLY A N 1
ATOM 1084 C CA . GLY A 1 133 ? 11.797 -1.173 -17.396 1.00 74.31 133 GLY A CA 1
ATOM 1085 C C . GLY A 1 133 ? 12.470 -2.102 -16.379 1.00 74.31 133 GLY A C 1
ATOM 1086 O O . GLY A 1 133 ? 11.774 -2.739 -15.599 1.00 74.31 133 GLY A O 1
ATOM 1087 N N . GLU A 1 134 ? 13.805 -2.190 -16.456 1.00 74.19 134 GLU A N 1
ATOM 1088 C CA . GLU A 1 134 ? 14.708 -3.175 -15.829 1.00 74.19 134 GLU A CA 1
ATOM 1089 C C . GLU A 1 134 ? 14.298 -3.687 -14.439 1.00 74.19 134 GLU A C 1
ATOM 1091 O O . GLU A 1 134 ? 14.125 -2.918 -13.487 1.00 74.19 134 GLU A O 1
ATOM 1096 N N . ASP A 1 135 ? 14.231 -5.016 -14.325 1.00 79.31 135 ASP A N 1
ATOM 1097 C CA . ASP A 1 135 ? 14.076 -5.704 -13.051 1.00 79.31 135 ASP A CA 1
ATOM 1098 C C . ASP A 1 135 ? 15.261 -5.411 -12.119 1.00 79.31 135 ASP A C 1
ATOM 1100 O O . ASP A 1 135 ? 16.422 -5.289 -12.515 1.00 79.31 135 ASP A O 1
ATOM 1104 N N . THR A 1 136 ? 14.959 -5.348 -10.832 1.00 78.75 136 THR A N 1
ATOM 1105 C CA . THR A 1 136 ? 15.903 -5.158 -9.735 1.00 78.75 136 THR A CA 1
ATOM 1106 C C . THR A 1 136 ? 15.594 -6.168 -8.631 1.00 78.75 136 THR A C 1
ATOM 1108 O O . THR A 1 136 ? 14.583 -6.867 -8.657 1.00 78.75 136 THR A O 1
ATOM 1111 N N . HIS A 1 137 ? 16.428 -6.240 -7.595 1.00 77.75 137 HIS A N 1
ATOM 1112 C CA . HIS A 1 137 ? 16.118 -7.120 -6.464 1.00 77.75 137 HIS A CA 1
ATOM 1113 C C . HIS A 1 137 ? 14.928 -6.636 -5.611 1.00 77.75 137 HIS A C 1
ATOM 1115 O O . HIS A 1 137 ? 14.390 -7.426 -4.840 1.00 77.75 137 HIS A O 1
ATOM 1121 N N . TRP A 1 138 ? 14.520 -5.365 -5.739 1.00 75.69 138 TRP A N 1
ATOM 1122 C CA . TRP A 1 138 ? 13.367 -4.770 -5.042 1.00 75.69 138 TRP A CA 1
ATOM 1123 C C . TRP A 1 138 ? 12.125 -4.608 -5.933 1.00 75.69 138 TRP A C 1
ATOM 1125 O O . TRP A 1 138 ? 11.044 -4.269 -5.459 1.00 75.69 138 TRP A O 1
ATOM 1135 N N . TYR A 1 139 ? 12.257 -4.845 -7.233 1.00 80.50 139 TYR A N 1
ATOM 1136 C CA . TYR A 1 139 ? 11.182 -4.691 -8.201 1.00 80.50 139 TYR A CA 1
ATOM 1137 C C . TYR A 1 139 ? 11.358 -5.721 -9.310 1.00 80.50 139 TYR A C 1
ATOM 1139 O O . TYR A 1 139 ? 12.355 -5.685 -10.018 1.00 80.50 139 TYR A O 1
ATOM 1147 N N . VAL A 1 140 ? 10.383 -6.611 -9.469 1.00 85.94 140 VAL A N 1
ATOM 1148 C CA . VAL A 1 140 ? 10.335 -7.559 -10.586 1.00 85.94 140 VAL A CA 1
ATOM 1149 C C . VAL A 1 140 ? 8.987 -7.378 -11.255 1.00 85.94 140 VAL A C 1
ATOM 1151 O O . VAL A 1 140 ? 7.962 -7.631 -10.617 1.00 85.94 140 VAL A O 1
ATOM 1154 N N . ALA A 1 141 ? 8.965 -6.935 -12.510 1.00 83.81 141 ALA A N 1
ATOM 1155 C CA . ALA A 1 141 ? 7.736 -6.522 -13.192 1.00 83.81 141 ALA A CA 1
ATOM 1156 C C . ALA A 1 141 ? 6.651 -7.614 -13.164 1.00 83.81 141 ALA A C 1
ATOM 1158 O O . ALA A 1 141 ? 5.483 -7.333 -12.878 1.00 83.81 141 ALA A O 1
ATOM 1159 N N . GLU A 1 142 ? 7.059 -8.867 -13.385 1.00 84.06 142 GLU A N 1
ATOM 1160 C CA . GLU A 1 142 ? 6.183 -10.046 -13.401 1.00 84.06 142 GLU A CA 1
ATOM 1161 C C . GLU A 1 142 ? 5.519 -10.338 -12.049 1.00 84.06 142 GLU A C 1
ATOM 1163 O O . GLU A 1 142 ? 4.439 -10.921 -12.014 1.00 84.06 142 GLU A O 1
ATOM 1168 N N . ASN A 1 143 ? 6.119 -9.898 -10.940 1.00 86.50 143 ASN A N 1
ATOM 1169 C CA . ASN A 1 143 ? 5.632 -10.171 -9.586 1.00 86.50 143 ASN A CA 1
ATOM 1170 C C . ASN A 1 143 ? 4.984 -8.942 -8.941 1.00 86.50 143 ASN A C 1
ATOM 1172 O O . ASN A 1 143 ? 3.924 -9.037 -8.320 1.00 86.50 143 ASN A O 1
ATOM 1176 N N . THR A 1 144 ? 5.606 -7.773 -9.091 1.00 88.62 144 THR A N 1
ATOM 1177 C CA . THR A 1 144 ? 5.184 -6.538 -8.428 1.00 88.62 144 THR A CA 1
ATOM 1178 C C . THR A 1 144 ? 3.882 -6.010 -9.017 1.00 88.62 144 THR A C 1
ATOM 1180 O O . THR A 1 144 ? 2.980 -5.642 -8.268 1.00 88.62 144 THR A O 1
ATOM 1183 N N . ARG A 1 145 ? 3.714 -6.029 -10.345 1.00 89.62 145 ARG A N 1
ATOM 1184 C CA . ARG A 1 145 ? 2.477 -5.528 -10.961 1.00 89.62 145 ARG A CA 1
ATOM 1185 C C . ARG A 1 145 ? 1.242 -6.344 -10.557 1.00 89.62 145 ARG A C 1
ATOM 1187 O O . ARG A 1 145 ? 0.259 -5.723 -10.156 1.00 89.62 145 ARG A O 1
ATOM 1194 N N . PRO A 1 146 ? 1.244 -7.691 -10.612 1.00 89.88 146 PRO A N 1
ATOM 1195 C CA . PRO A 1 146 ? 0.110 -8.470 -10.119 1.00 89.88 146 PRO A CA 1
ATOM 1196 C C . PRO A 1 146 ? -0.204 -8.233 -8.639 1.00 89.88 146 PRO A C 1
ATOM 1198 O O . PRO A 1 146 ? -1.375 -8.243 -8.275 1.00 89.88 146 PRO A O 1
ATOM 1201 N N . ALA A 1 147 ? 0.809 -7.984 -7.804 1.00 90.38 147 ALA A N 1
ATOM 1202 C CA . ALA A 1 147 ? 0.611 -7.677 -6.391 1.00 90.38 147 ALA A CA 1
ATOM 1203 C C . ALA A 1 147 ? -0.099 -6.328 -6.179 1.00 90.38 147 ALA A C 1
ATOM 1205 O O . ALA A 1 147 ? -1.072 -6.256 -5.431 1.00 90.38 147 ALA A O 1
ATOM 1206 N N . PHE A 1 148 ? 0.313 -5.280 -6.899 1.00 92.88 148 PHE A N 1
ATOM 1207 C CA . PHE A 1 148 ? -0.392 -3.992 -6.880 1.00 92.88 148 PHE A CA 1
ATOM 1208 C C . PHE A 1 148 ? -1.792 -4.077 -7.503 1.00 92.88 148 PHE A C 1
ATOM 1210 O O . PHE A 1 148 ? -2.703 -3.399 -7.038 1.00 92.88 148 PHE A O 1
ATOM 1217 N N . GLN A 1 149 ? -2.003 -4.944 -8.498 1.00 93.69 149 GLN A N 1
ATOM 1218 C CA . GLN A 1 149 ? -3.343 -5.211 -9.026 1.00 93.69 149 GLN A CA 1
ATOM 1219 C C . GLN A 1 149 ? -4.238 -5.888 -7.976 1.00 93.69 149 GLN A C 1
ATOM 1221 O O . GLN A 1 149 ? -5.378 -5.476 -7.805 1.00 93.69 149 GLN A O 1
ATOM 1226 N N . ALA A 1 150 ? -3.729 -6.882 -7.242 1.00 92.50 150 ALA A N 1
ATOM 1227 C CA . ALA A 1 150 ? -4.479 -7.519 -6.159 1.00 92.50 150 ALA A CA 1
ATOM 1228 C C . ALA A 1 150 ? -4.829 -6.514 -5.047 1.00 92.50 150 ALA A C 1
ATOM 1230 O O . ALA A 1 150 ? -5.962 -6.492 -4.566 1.00 92.50 150 ALA A O 1
ATOM 1231 N N . LEU A 1 151 ? -3.890 -5.629 -4.691 1.00 93.31 151 LEU A N 1
ATOM 1232 C CA . LEU A 1 151 ? -4.141 -4.527 -3.760 1.00 93.31 151 LEU A CA 1
ATOM 1233 C C . LEU A 1 151 ? -5.242 -3.596 -4.278 1.00 93.31 151 LEU A C 1
ATOM 1235 O O . LEU A 1 151 ? -6.160 -3.269 -3.531 1.00 93.31 151 LEU A O 1
ATOM 1239 N N . LEU A 1 152 ? -5.188 -3.214 -5.555 1.00 95.00 152 LEU A N 1
ATOM 1240 C CA . LEU A 1 152 ? -6.205 -2.374 -6.183 1.00 95.00 152 LEU A CA 1
ATOM 1241 C C . LEU A 1 152 ? -7.600 -3.006 -6.117 1.00 95.00 152 LEU A C 1
ATOM 1243 O O . LEU A 1 152 ? -8.567 -2.348 -5.729 1.00 95.00 152 LEU A O 1
ATOM 1247 N N . ASP A 1 153 ? -7.700 -4.282 -6.480 1.00 94.38 153 ASP A N 1
ATOM 1248 C CA . ASP A 1 153 ? -8.961 -5.023 -6.479 1.00 94.38 153 ASP A CA 1
ATOM 1249 C C . ASP A 1 153 ? -9.527 -5.117 -5.046 1.00 94.38 153 ASP A C 1
ATOM 1251 O O . ASP A 1 153 ? -10.719 -4.890 -4.820 1.00 94.38 153 ASP A O 1
ATOM 1255 N N . THR A 1 154 ? -8.653 -5.343 -4.060 1.00 93.69 154 THR A N 1
ATOM 1256 C CA . THR A 1 154 ? -9.015 -5.418 -2.634 1.00 93.69 154 THR A CA 1
ATOM 1257 C C . THR A 1 154 ? -9.448 -4.057 -2.075 1.00 93.69 154 THR A C 1
ATOM 1259 O O . THR A 1 154 ? -10.431 -3.976 -1.340 1.00 93.69 154 THR A O 1
ATOM 1262 N N . LEU A 1 155 ? 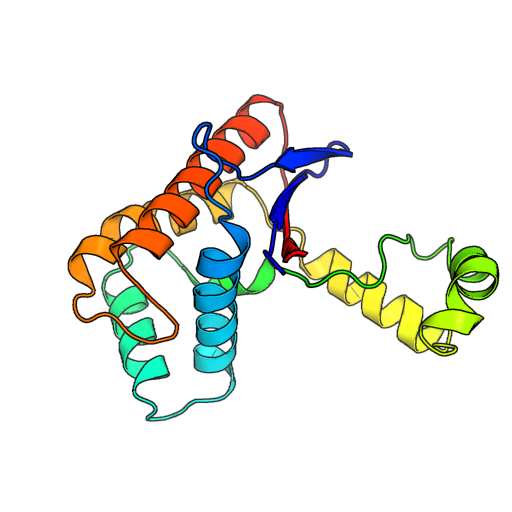-8.787 -2.960 -2.463 1.00 94.62 155 LEU A N 1
ATOM 1263 C CA . LEU A 1 155 ? -9.177 -1.594 -2.084 1.00 94.62 155 LEU A CA 1
ATOM 1264 C C . LEU A 1 155 ? -10.562 -1.227 -2.620 1.00 94.62 155 LEU A C 1
ATOM 1266 O O . LEU A 1 155 ? -11.381 -0.671 -1.888 1.00 94.62 155 LEU A O 1
ATOM 1270 N N . LYS A 1 156 ? -10.849 -1.574 -3.880 1.00 95.50 156 LYS A N 1
ATOM 1271 C CA . LYS A 1 156 ? -12.179 -1.382 -4.483 1.00 95.50 156 LYS A CA 1
ATOM 1272 C C . LYS A 1 156 ? -13.237 -2.187 -3.740 1.00 95.50 156 LYS A C 1
ATOM 1274 O O . LYS A 1 156 ? -14.329 -1.684 -3.483 1.00 95.50 156 LYS A O 1
ATOM 1279 N N . GLN A 1 157 ? -12.912 -3.419 -3.350 1.00 95.00 157 GLN A N 1
ATOM 1280 C CA . GLN A 1 157 ? -13.802 -4.237 -2.535 1.00 95.00 157 GLN A CA 1
ATOM 1281 C C . GLN A 1 157 ? -14.077 -3.596 -1.166 1.00 95.00 157 GLN A C 1
ATOM 1283 O O . GLN A 1 157 ? -15.242 -3.488 -0.790 1.00 95.00 157 GLN A O 1
ATOM 1288 N N . ALA A 1 158 ? -13.045 -3.135 -0.455 1.00 93.75 158 ALA A N 1
ATOM 1289 C CA . ALA A 1 158 ? -13.191 -2.449 0.831 1.00 93.75 158 ALA A CA 1
ATOM 1290 C C . ALA A 1 158 ? -14.050 -1.180 0.710 1.00 93.75 158 ALA A C 1
ATOM 1292 O O . ALA A 1 158 ? -14.961 -0.967 1.511 1.00 93.75 158 ALA A O 1
ATOM 1293 N N . GLN A 1 159 ? -13.825 -0.376 -0.335 1.00 95.44 159 GLN A N 1
ATOM 1294 C CA . GLN A 1 159 ? -14.628 0.816 -0.610 1.00 95.44 159 GLN A CA 1
ATOM 1295 C C . GLN A 1 159 ? -16.106 0.471 -0.830 1.00 95.44 159 GLN A C 1
ATOM 1297 O O . GLN A 1 159 ? -16.986 1.091 -0.235 1.00 95.44 159 GLN A O 1
ATOM 1302 N N . ASN A 1 160 ? -16.388 -0.551 -1.644 1.00 94.94 160 ASN A N 1
ATOM 1303 C CA . ASN A 1 160 ? -17.752 -1.002 -1.932 1.00 94.94 160 ASN A CA 1
ATOM 1304 C C . ASN A 1 160 ? -18.477 -1.543 -0.690 1.00 94.94 160 ASN A C 1
ATOM 1306 O O . ASN A 1 160 ? -19.704 -1.499 -0.629 1.00 94.94 160 ASN A O 1
ATOM 1310 N N . ARG A 1 161 ? -17.730 -2.032 0.307 1.00 93.62 161 ARG A N 1
ATOM 1311 C CA . ARG A 1 161 ? -18.251 -2.468 1.614 1.00 93.62 161 ARG A CA 1
ATOM 1312 C C . ARG A 1 161 ? -18.392 -1.328 2.630 1.00 93.62 161 ARG A C 1
ATOM 1314 O O . ARG A 1 161 ? -18.776 -1.567 3.771 1.00 93.62 161 ARG A O 1
ATOM 1321 N N . GLY A 1 162 ? -18.125 -0.086 2.224 1.00 92.88 162 GLY A N 1
ATOM 1322 C CA . GLY A 1 162 ? -18.292 1.103 3.058 1.00 92.88 162 GLY A CA 1
ATOM 1323 C C . GLY A 1 162 ? -17.070 1.481 3.896 1.00 92.88 162 GLY A C 1
ATOM 1324 O O . GLY A 1 162 ? -17.189 2.365 4.746 1.00 92.88 162 GLY A O 1
ATOM 1325 N N . GLY A 1 163 ? -15.912 0.857 3.659 1.00 92.88 163 GLY A N 1
ATOM 1326 C CA . GLY A 1 163 ? -14.645 1.292 4.241 1.00 92.88 163 GLY A CA 1
ATOM 1327 C C . GLY A 1 163 ? -14.278 2.707 3.794 1.00 92.88 163 GLY A C 1
ATOM 1328 O O . GLY A 1 163 ? -14.534 3.098 2.650 1.00 92.88 163 GLY A O 1
ATOM 1329 N N . LYS A 1 164 ? -13.674 3.490 4.688 1.00 93.31 164 LYS A N 1
ATOM 1330 C CA . LYS A 1 164 ? -13.213 4.860 4.394 1.00 93.31 164 LYS A CA 1
ATOM 1331 C C . LYS A 1 164 ? -11.713 5.003 4.544 1.00 93.31 164 LYS A C 1
ATOM 1333 O O . LYS A 1 164 ? -11.113 5.783 3.803 1.00 93.31 164 LYS A O 1
ATOM 1338 N N . LYS A 1 165 ? -11.115 4.268 5.478 1.00 92.19 165 LYS A N 1
ATOM 1339 C CA . LYS A 1 165 ? -9.671 4.247 5.700 1.00 92.19 165 LYS A CA 1
ATOM 1340 C C . LYS A 1 165 ? -9.161 2.819 5.714 1.00 92.19 165 LYS A C 1
ATOM 1342 O O . LYS A 1 165 ? -9.883 1.895 6.084 1.00 92.19 165 LYS A O 1
ATOM 1347 N N . VAL A 1 166 ? -7.913 2.667 5.302 1.00 91.94 166 VAL A N 1
ATOM 1348 C CA . VAL A 1 166 ? -7.235 1.379 5.193 1.00 91.94 166 VAL A CA 1
ATOM 1349 C C . VAL A 1 166 ? -5.802 1.471 5.675 1.00 91.94 166 VAL A C 1
ATOM 1351 O O . VAL A 1 166 ? -5.203 2.545 5.662 1.00 91.94 166 VAL A O 1
ATOM 1354 N N . ARG A 1 167 ? -5.251 0.318 6.030 1.00 90.31 167 ARG A N 1
ATOM 1355 C CA . ARG A 1 167 ? -3.812 0.088 6.161 1.00 90.31 167 ARG A CA 1
ATOM 1356 C C . ARG A 1 167 ? -3.479 -1.328 5.697 1.00 90.31 167 ARG A C 1
ATOM 1358 O O . ARG A 1 167 ? -4.349 -2.198 5.649 1.00 90.31 167 ARG A O 1
ATOM 1365 N N . ILE A 1 168 ? -2.228 -1.557 5.333 1.00 88.06 168 ILE A N 1
ATOM 1366 C CA . ILE A 1 168 ? -1.712 -2.838 4.859 1.00 88.06 168 ILE A CA 1
ATOM 1367 C C . ILE A 1 168 ? -0.906 -3.495 5.978 1.00 88.06 168 ILE A C 1
ATOM 1369 O O . ILE A 1 168 ? 0.091 -2.961 6.459 1.00 88.06 168 ILE A O 1
ATOM 1373 N N . LEU A 1 169 ? -1.312 -4.701 6.347 1.00 85.12 169 LEU A N 1
ATOM 1374 C CA . LEU A 1 169 ? -0.557 -5.571 7.234 1.00 85.12 169 LEU A CA 1
ATOM 1375 C C . LEU A 1 169 ? 0.221 -6.589 6.396 1.00 85.12 169 LEU A C 1
ATOM 1377 O O . LEU A 1 169 ? -0.396 -7.323 5.627 1.00 85.12 169 LEU A O 1
ATOM 1381 N N . ILE A 1 170 ? 1.548 -6.666 6.553 1.00 80.94 170 ILE A N 1
ATOM 1382 C CA . ILE A 1 170 ? 2.388 -7.681 5.888 1.00 80.94 170 ILE A CA 1
ATOM 1383 C C . ILE A 1 170 ? 3.094 -8.546 6.948 1.00 80.94 170 ILE A C 1
ATOM 1385 O O . ILE A 1 170 ? 3.775 -7.994 7.814 1.00 80.94 170 ILE A O 1
ATOM 1389 N N . ARG A 1 171 ? 2.945 -9.881 6.880 1.00 74.75 171 ARG A N 1
ATOM 1390 C CA . ARG A 1 171 ? 3.478 -10.855 7.860 1.00 74.75 171 ARG A CA 1
ATOM 1391 C C . ARG A 1 171 ? 4.045 -12.127 7.245 1.00 74.75 171 ARG A C 1
ATOM 1393 O O . ARG A 1 171 ? 3.370 -12.690 6.361 1.00 74.75 171 ARG A O 1
#

Sequence (171 aa):
MGFFAFLEVDNGESLSIDRENGINVGKPLISFLEPYSSAITHSEGSPKLRWFSRLEEQSSVNLRVLTEIYYGEDMLYSPDEYDRFIAEWGRIIGRLSEAEFKKRLEDREKTWTPIVEMLPAVEEVVRLLPQMGEDTHWYVAENTRPAFQALLDTLKQAQNRGGKKVRILIR

Foldseek 3Di:
DAKWKWKQFPVGDIHTLDDPPPQRLLLLLCLALVLLLCLVPPNPPDPSVVLNVVLVVQAPADLCLSNLFEDEDDDP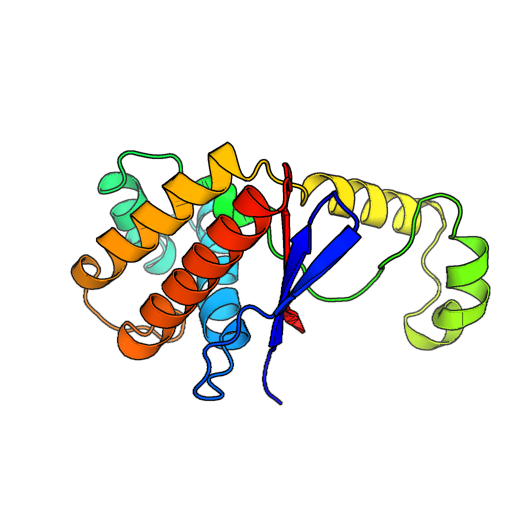DDLVCLVVCCVPPCVPPPNDDSVRVVVVNVSVVSNWDFLVRVLSNLVSCLVCLVVSDDDDSSHDSVRNNVSSVSVNVVSVVSVVVPTTIIHMYMD

pLDDT: mean 80.02, std 13.27, range [48.84, 95.75]

Secondary structure (DSSP, 8-state):
----EEEEETTS-EEE---TT----HHHHHHHHHHHHHHHHH-TT-HHHHHHHHHHHH-SS-GGGGGSSEEESS----GGGHHHHHHHTTTTS----HHHHHHHHHHHHTT-EEHHHHHHHHHHHHHHGGGS-S--SS--HHHHHHHHHHHHHHHHHHHHTT--EEEEEE-

Radius of gyration: 17.0 Å; chains: 1; bounding box: 40×31×49 Å